Protein AF-A0A952Q3E5-F1 (afdb_monomer)

Nearest PDB structures (foldseek):
  1na3-assembly2_B  TM=8.759E-01  e=8.500E-04  unidentified
  1na3-assembly1_A  TM=8.694E-01  e=8.995E-04  unidentified
  4i2z-assembly1_A  TM=7.263E-01  e=5.276E-02  Caenorhabditis elegans
  1a17-assembly1_A  TM=7.195E-01  e=7.000E-02  Homo sapiens
  7wzb-assembly1_B  TM=8.281E-01  e=7.527E-01  Salmonella enterica subsp. enterica serovar Typhimurium str. LT2

Foldseek 3Di:
DDDDDLDPCLPPNLVVLLVVLVVCVVVVNLVVSLVSLVVNCVSPVLPLSSLCVQLVSDPDLVSVLVSLVSSCVSPVPPPPSVVVNVVSVVVVVVVVPPPPVVVVVVVVVVVVVVVVVVVVVVVVD

Radius of gyration: 27.08 Å; Cα contacts (8 Å, |Δi|>4): 82; chains: 1; bounding box: 50×29×99 Å

Mean predicted aligned error: 12.58 Å

Structure (mmCIF, N/CA/C/O backbone):
data_AF-A0A952Q3E5-F1
#
_entry.id   AF-A0A952Q3E5-F1
#
loop_
_atom_site.group_PDB
_atom_site.id
_atom_site.type_symbol
_atom_site.label_atom_id
_atom_site.label_alt_id
_atom_site.label_comp_id
_atom_site.label_asym_id
_atom_site.label_entity_id
_atom_site.label_seq_id
_atom_site.pdbx_PDB_ins_code
_atom_site.Cartn_x
_atom_site.Cartn_y
_atom_site.Cartn_z
_atom_site.occupancy
_atom_site.B_iso_or_equiv
_atom_site.auth_seq_id
_atom_site.auth_comp_id
_atom_site.auth_asym_id
_atom_site.auth_atom_id
_atom_site.pdbx_PDB_model_num
ATOM 1 N N . MET A 1 1 ? -8.126 -6.480 38.948 1.00 47.22 1 MET A N 1
ATOM 2 C CA . MET A 1 1 ? -8.066 -7.489 37.868 1.00 47.22 1 MET A CA 1
ATOM 3 C C . MET A 1 1 ? -9.373 -7.417 37.099 1.00 47.22 1 MET A C 1
ATOM 5 O O . MET A 1 1 ? -10.364 -7.986 37.529 1.00 47.22 1 MET A O 1
ATOM 9 N N . THR A 1 2 ? -9.416 -6.593 36.054 1.00 45.97 2 THR A N 1
ATOM 10 C CA . THR A 1 2 ? -10.614 -6.380 35.233 1.00 45.97 2 THR A CA 1
ATOM 11 C C . THR A 1 2 ? -10.674 -7.417 34.120 1.00 45.97 2 THR A C 1
ATOM 13 O O . THR A 1 2 ? -9.680 -7.693 33.452 1.00 45.97 2 THR A O 1
ATOM 16 N N . LEU A 1 3 ? -11.857 -8.008 34.011 1.00 46.62 3 LEU A N 1
ATOM 17 C CA . LEU A 1 3 ? -12.225 -9.175 33.225 1.00 46.62 3 LEU A CA 1
ATOM 18 C C . LEU A 1 3 ? -12.084 -8.962 31.715 1.00 46.62 3 LEU A C 1
ATOM 20 O O . LEU A 1 3 ? -12.243 -7.854 31.203 1.00 46.62 3 LEU A O 1
ATOM 24 N N . GLY A 1 4 ? -11.799 -10.070 31.032 1.00 56.41 4 GLY A N 1
ATOM 25 C CA . GLY A 1 4 ? -11.642 -10.163 29.590 1.00 56.41 4 GLY A CA 1
ATOM 26 C C . GLY A 1 4 ? -12.886 -9.744 28.815 1.00 56.41 4 GLY A C 1
ATOM 27 O O . GLY A 1 4 ? -14.006 -10.161 29.104 1.00 56.41 4 GLY A O 1
ATOM 28 N N . ARG A 1 5 ? -12.655 -8.913 27.801 1.00 55.78 5 ARG A N 1
ATOM 29 C CA . ARG A 1 5 ? -13.629 -8.570 26.770 1.00 55.78 5 ARG A CA 1
ATOM 30 C C . ARG A 1 5 ? -12.857 -8.218 25.493 1.00 55.78 5 ARG A C 1
ATOM 32 O O . ARG A 1 5 ? -12.623 -7.042 25.251 1.00 55.78 5 ARG A O 1
ATOM 39 N N . ARG A 1 6 ? -12.370 -9.205 24.726 1.00 54.56 6 ARG A N 1
ATOM 40 C CA . ARG A 1 6 ? -11.765 -8.974 23.390 1.00 54.56 6 ARG A CA 1
ATOM 41 C C . ARG A 1 6 ? -12.061 -10.081 22.369 1.00 54.56 6 ARG A C 1
ATOM 43 O O . ARG A 1 6 ? -11.360 -10.218 21.374 1.00 54.56 6 ARG A O 1
ATOM 50 N N . ASP A 1 7 ? -13.121 -10.845 22.592 1.00 54.03 7 ASP A N 1
ATOM 51 C CA . ASP A 1 7 ? -13.299 -12.124 21.904 1.00 54.03 7 ASP A CA 1
ATOM 52 C C . ASP A 1 7 ? -14.430 -12.044 20.860 1.00 54.03 7 ASP A C 1
ATOM 54 O O . ASP A 1 7 ? -14.522 -12.889 19.975 1.00 54.03 7 ASP A O 1
ATOM 58 N N . THR A 1 8 ? -15.296 -11.021 20.934 1.00 52.38 8 THR A N 1
ATOM 59 C CA . THR A 1 8 ? -16.569 -10.994 20.187 1.00 52.38 8 THR A CA 1
ATOM 60 C C . THR A 1 8 ? -16.856 -9.718 19.390 1.00 52.38 8 THR A C 1
ATOM 62 O O . THR A 1 8 ? -17.833 -9.697 18.647 1.00 52.38 8 THR A O 1
ATOM 65 N N . GLU A 1 9 ? -16.043 -8.659 19.480 1.00 52.97 9 GLU A N 1
ATOM 66 C CA . GLU A 1 9 ? -16.285 -7.418 18.708 1.00 52.97 9 GLU A CA 1
ATOM 67 C C . GLU A 1 9 ? -15.630 -7.422 17.314 1.00 52.97 9 GLU A C 1
ATOM 69 O O . GLU A 1 9 ? -15.993 -6.621 16.453 1.00 52.97 9 GLU A O 1
ATOM 74 N N . SER A 1 10 ? -14.710 -8.355 17.050 1.00 58.91 10 SER A N 1
ATOM 75 C CA . SER A 1 10 ? -13.818 -8.309 15.883 1.00 58.91 10 SER A CA 1
ATOM 76 C C . SER A 1 10 ? -14.451 -8.711 14.543 1.00 58.91 10 SER A C 1
ATOM 78 O O . SER A 1 10 ? -13.857 -8.466 13.502 1.00 58.91 10 SER A O 1
ATOM 80 N N . GLY A 1 11 ? -15.632 -9.336 14.526 1.00 62.22 11 GLY A N 1
ATOM 81 C CA . GLY A 1 11 ? -16.225 -9.866 13.288 1.00 62.22 11 GLY A CA 1
ATOM 82 C C . GLY A 1 11 ? -16.953 -8.800 12.447 1.00 62.22 11 GLY A C 1
ATOM 83 O O . GLY A 1 11 ? -16.360 -8.212 11.545 1.00 62.22 11 GLY A O 1
ATOM 84 N N . PRO A 1 12 ? -18.241 -8.512 12.702 1.00 62.59 12 PRO A N 1
ATOM 85 C CA . PRO A 1 12 ? -19.018 -7.592 11.864 1.00 62.59 12 PRO A CA 1
ATOM 86 C C . PRO A 1 12 ? -18.552 -6.130 11.952 1.00 62.59 12 PRO A C 1
ATOM 88 O O . PRO A 1 12 ? -18.601 -5.406 10.960 1.00 62.59 12 PRO A O 1
ATOM 91 N N . ASN A 1 13 ? -18.086 -5.683 13.124 1.00 84.12 13 ASN A N 1
ATOM 92 C CA . ASN A 1 13 ? -17.732 -4.279 13.353 1.00 84.12 13 ASN A CA 1
ATOM 93 C C . ASN A 1 13 ? -16.479 -3.865 12.559 1.00 84.12 13 ASN A C 1
ATOM 95 O O . ASN A 1 13 ? -16.471 -2.815 11.918 1.00 84.12 13 ASN A O 1
ATOM 99 N N . LEU A 1 14 ? -15.451 -4.722 12.515 1.00 87.88 14 LEU A N 1
ATOM 100 C CA . LEU A 1 14 ? -14.226 -4.432 11.761 1.00 87.88 14 LEU A CA 1
ATOM 101 C C . LEU A 1 14 ? -14.461 -4.428 10.249 1.00 87.88 14 LEU A C 1
ATOM 103 O O . LEU A 1 14 ? -13.919 -3.568 9.561 1.00 87.88 14 LEU A O 1
ATOM 107 N N . GLU A 1 15 ? -15.298 -5.327 9.725 1.00 89.25 15 GLU A N 1
ATOM 108 C CA . GLU A 1 15 ? -15.642 -5.313 8.297 1.00 89.25 15 GLU A CA 1
ATOM 109 C C . GLU A 1 15 ? -16.445 -4.054 7.929 1.00 89.25 15 GLU A C 1
ATOM 111 O O . GLU A 1 15 ? -16.171 -3.424 6.906 1.00 89.25 15 GLU A O 1
ATOM 116 N N . HIS A 1 16 ? -17.379 -3.622 8.785 1.00 91.75 16 HIS A N 1
ATOM 117 C CA . HIS A 1 16 ? -18.083 -2.348 8.608 1.00 91.75 16 HIS A CA 1
ATOM 118 C C . HIS A 1 16 ? -17.127 -1.149 8.643 1.00 91.75 16 HIS A C 1
ATOM 120 O O . HIS A 1 16 ? -17.234 -0.249 7.805 1.00 91.75 16 HIS A O 1
ATOM 126 N N . LEU A 1 17 ? -16.168 -1.138 9.573 1.00 93.00 17 LEU A N 1
ATOM 127 C CA . LEU A 1 17 ? -15.148 -0.096 9.661 1.00 93.00 17 LEU A CA 1
ATOM 128 C C . LEU A 1 17 ? -14.259 -0.073 8.411 1.00 93.00 17 LEU A C 1
ATOM 130 O O . LEU A 1 17 ? -14.011 0.996 7.856 1.00 93.00 17 LEU A O 1
ATOM 134 N N . LEU A 1 18 ? -13.853 -1.242 7.913 1.00 93.88 18 LEU A N 1
ATOM 135 C CA . LEU A 1 18 ? -13.079 -1.369 6.682 1.00 93.88 18 LEU A CA 1
ATOM 136 C C . LEU A 1 18 ? -13.876 -0.882 5.462 1.00 93.88 18 LEU A C 1
ATOM 138 O O . LEU A 1 18 ? -13.347 -0.161 4.617 1.00 93.88 18 LEU A O 1
ATOM 142 N N . GLN A 1 19 ? -15.166 -1.212 5.378 1.00 95.00 19 GLN A N 1
ATOM 143 C CA . GLN A 1 19 ? -16.035 -0.734 4.304 1.00 95.00 19 GLN A CA 1
ATOM 144 C C . GLN A 1 19 ? -16.203 0.793 4.347 1.00 95.00 19 GLN A C 1
ATOM 146 O O . GLN A 1 19 ? -16.166 1.454 3.305 1.00 95.00 19 GLN A O 1
ATOM 151 N N . ASN A 1 20 ? -16.333 1.370 5.542 1.00 95.31 20 ASN A N 1
ATOM 152 C CA . ASN A 1 20 ? -16.366 2.818 5.728 1.00 95.31 20 ASN A CA 1
ATOM 153 C C . ASN A 1 20 ? -15.030 3.469 5.355 1.00 95.31 20 ASN A C 1
ATOM 155 O O . ASN A 1 20 ? -15.036 4.525 4.720 1.00 95.31 20 ASN A O 1
ATOM 159 N N . ALA A 1 21 ? -13.901 2.823 5.656 1.00 96.06 21 ALA A N 1
ATOM 160 C CA . ALA A 1 21 ? -12.587 3.289 5.232 1.00 96.06 21 ALA A CA 1
ATOM 161 C C . ALA A 1 21 ? -12.487 3.356 3.703 1.00 96.06 21 ALA A C 1
ATOM 163 O O . ALA A 1 21 ? -12.042 4.365 3.162 1.00 96.06 21 ALA A O 1
ATOM 164 N N . VAL A 1 22 ? -12.984 2.339 2.988 1.00 96.12 22 VAL A N 1
ATOM 165 C CA . VAL A 1 22 ? -13.022 2.340 1.515 1.00 96.12 22 VAL A CA 1
ATOM 166 C C . VAL A 1 22 ? -13.847 3.509 0.977 1.00 96.12 22 VAL A C 1
ATOM 168 O O . VAL A 1 22 ? -13.381 4.213 0.085 1.00 96.12 22 VAL A O 1
ATOM 171 N N . ARG A 1 23 ? -15.043 3.757 1.527 1.00 97.00 23 ARG A N 1
ATOM 172 C CA . ARG A 1 23 ? -15.888 4.894 1.112 1.00 97.00 23 ARG A CA 1
ATOM 173 C C . ARG A 1 23 ? -15.215 6.239 1.390 1.00 97.00 23 ARG A C 1
ATOM 175 O O . ARG A 1 23 ? -15.265 7.134 0.556 1.00 97.00 23 ARG A O 1
ATOM 182 N N . THR A 1 24 ? -14.566 6.359 2.545 1.00 95.94 24 THR A N 1
ATOM 183 C CA . THR A 1 24 ? -13.838 7.567 2.964 1.00 95.94 24 THR A CA 1
ATOM 184 C C . THR A 1 24 ? -12.631 7.829 2.063 1.00 95.94 24 THR A C 1
ATOM 186 O O . THR A 1 24 ? -12.360 8.964 1.686 1.00 95.94 24 THR A O 1
ATOM 189 N N . TRP A 1 25 ? -11.936 6.772 1.645 1.00 95.94 25 TRP A N 1
ATOM 190 C CA . TRP A 1 25 ? -10.859 6.873 0.667 1.00 95.94 25 TRP A CA 1
ATOM 191 C C . TRP A 1 25 ? -11.392 7.299 -0.707 1.00 95.94 25 TRP A C 1
ATOM 193 O O . TRP A 1 25 ? -10.838 8.203 -1.329 1.00 95.94 25 TRP A O 1
ATOM 203 N N . GLN A 1 26 ? -12.503 6.705 -1.153 1.00 93.75 26 GLN A N 1
ATOM 204 C CA . GLN A 1 26 ? -13.151 7.029 -2.429 1.00 93.75 26 GLN A CA 1
ATOM 205 C C . GLN A 1 26 ? -13.690 8.462 -2.493 1.00 93.75 26 GLN A C 1
ATOM 207 O O . GLN A 1 26 ? -13.725 9.039 -3.576 1.00 93.75 26 GLN A O 1
ATOM 212 N N . SER A 1 27 ? -14.074 9.059 -1.361 1.00 96.06 27 SER A N 1
ATOM 213 C CA . SER A 1 27 ? -14.467 10.472 -1.294 1.00 96.06 27 SER A CA 1
ATOM 214 C C . SER A 1 27 ? -13.279 11.446 -1.290 1.00 96.06 27 SER A C 1
ATOM 216 O O . SER A 1 27 ? -13.479 12.654 -1.191 1.00 96.06 27 SER A O 1
ATOM 218 N N . GLY A 1 28 ? -12.044 10.942 -1.403 1.00 94.62 28 GLY A N 1
ATOM 219 C CA . GLY A 1 28 ? -10.811 11.733 -1.426 1.00 94.62 28 GLY A CA 1
ATOM 220 C C . GLY A 1 28 ? -10.184 11.961 -0.049 1.00 94.62 28 GLY A C 1
ATOM 221 O O . GLY A 1 28 ? -9.086 12.510 0.040 1.00 94.62 28 GLY A O 1
ATOM 222 N N . ASN A 1 29 ? -10.819 11.506 1.036 1.00 95.88 29 ASN A N 1
ATOM 223 C CA . ASN A 1 29 ? -10.279 11.649 2.385 1.00 95.88 29 ASN A CA 1
ATOM 224 C C . ASN A 1 29 ? -9.341 10.481 2.743 1.00 95.88 29 ASN A C 1
ATOM 226 O O . ASN A 1 29 ? -9.674 9.580 3.514 1.00 95.88 29 ASN A O 1
ATOM 230 N N . ILE A 1 30 ? -8.128 10.510 2.186 1.00 94.50 30 ILE A N 1
ATOM 231 C CA . ILE A 1 30 ? -7.114 9.465 2.408 1.00 94.50 30 ILE A CA 1
ATOM 232 C C . ILE A 1 30 ? -6.681 9.406 3.882 1.00 94.50 30 ILE A C 1
ATOM 234 O O . ILE A 1 30 ? -6.489 8.319 4.422 1.00 94.50 30 ILE A O 1
ATOM 238 N N . ALA A 1 31 ? -6.553 10.557 4.550 1.00 95.00 31 ALA A N 1
ATOM 239 C CA . ALA A 1 31 ? -6.136 10.621 5.952 1.00 95.00 31 ALA A CA 1
ATOM 240 C C . ALA A 1 31 ? -7.167 9.968 6.887 1.00 95.00 31 ALA A C 1
ATOM 242 O O . ALA A 1 31 ? -6.809 9.147 7.728 1.00 95.00 31 ALA A O 1
ATOM 243 N N . GLY A 1 32 ? -8.454 10.275 6.698 1.00 95.94 32 GLY A N 1
ATOM 244 C CA . GLY A 1 32 ? -9.536 9.660 7.465 1.00 95.94 32 GLY A CA 1
ATOM 245 C C . GLY A 1 32 ? -9.638 8.157 7.217 1.00 95.94 32 GLY A C 1
ATOM 246 O O . GLY A 1 32 ? -9.780 7.383 8.161 1.00 95.94 32 GLY A O 1
ATOM 247 N N . ALA A 1 33 ? -9.492 7.729 5.961 1.00 96.81 33 ALA A N 1
ATOM 248 C CA . ALA A 1 33 ? -9.477 6.310 5.628 1.00 96.81 33 ALA A CA 1
ATOM 249 C C . ALA A 1 33 ? -8.302 5.579 6.289 1.00 96.81 33 ALA A C 1
ATOM 251 O O . ALA A 1 33 ? -8.491 4.499 6.841 1.00 96.81 33 ALA A O 1
ATOM 252 N N . ARG A 1 34 ? -7.108 6.183 6.296 1.00 96.00 34 ARG A N 1
ATOM 253 C CA . ARG A 1 34 ? -5.918 5.629 6.952 1.00 96.00 34 ARG A CA 1
ATOM 254 C C . ARG A 1 34 ? -6.152 5.377 8.439 1.00 96.00 34 ARG A C 1
ATOM 256 O O . ARG A 1 34 ? -5.932 4.255 8.876 1.00 96.00 34 ARG A O 1
ATOM 263 N N . ILE A 1 35 ? -6.683 6.358 9.170 1.00 96.12 35 ILE A N 1
ATOM 264 C CA . ILE A 1 35 ? -7.002 6.213 10.603 1.00 96.12 35 ILE A CA 1
ATOM 265 C C . ILE A 1 35 ? -7.981 5.051 10.831 1.00 96.12 35 ILE A C 1
ATOM 267 O O . ILE A 1 35 ? -7.805 4.242 11.738 1.00 96.12 35 ILE A O 1
ATOM 271 N N . MET A 1 36 ? -9.011 4.923 9.987 1.00 95.44 36 MET A N 1
ATOM 272 C CA . MET A 1 36 ? -9.963 3.812 10.094 1.00 95.44 36 MET A CA 1
ATOM 273 C C . MET A 1 36 ? -9.298 2.451 9.867 1.00 95.44 36 MET A C 1
ATOM 275 O O . MET A 1 36 ? -9.606 1.498 10.578 1.00 95.44 36 MET A O 1
ATOM 279 N N . VAL A 1 37 ? -8.391 2.347 8.894 1.00 96.38 37 VAL A N 1
ATOM 280 C CA . VAL A 1 37 ? -7.659 1.103 8.619 1.00 96.38 37 VAL A CA 1
ATOM 281 C C . VAL A 1 37 ? -6.662 0.779 9.729 1.00 96.38 37 VAL A C 1
ATOM 283 O O . VAL A 1 37 ? -6.540 -0.384 10.104 1.00 96.38 37 VAL A O 1
ATOM 286 N N . GLU A 1 38 ? -5.996 1.780 10.300 1.00 95.56 38 GLU A N 1
ATOM 287 C CA . GLU A 1 38 ? -5.116 1.616 11.462 1.00 95.56 38 GLU A CA 1
ATOM 288 C C . GLU A 1 38 ? -5.887 1.050 12.659 1.00 95.56 38 GLU A C 1
ATOM 290 O O . GLU A 1 38 ? -5.461 0.048 13.226 1.00 95.56 38 GLU A O 1
ATOM 295 N N . ASN A 1 39 ? -7.087 1.564 12.948 1.00 94.44 39 ASN A N 1
ATOM 296 C CA . ASN A 1 39 ? -7.965 1.003 13.981 1.00 94.44 39 ASN A CA 1
ATOM 297 C C . ASN A 1 39 ? -8.331 -0.468 13.711 1.00 94.44 39 ASN A C 1
ATOM 299 O O . ASN A 1 39 ? -8.400 -1.275 14.641 1.00 94.44 39 ASN A O 1
ATOM 303 N N . VAL A 1 40 ? -8.558 -0.852 12.446 1.00 94.81 40 VAL A N 1
ATOM 304 C CA . VAL A 1 40 ? -8.771 -2.267 12.091 1.00 94.81 40 VAL A CA 1
ATOM 305 C C . VAL A 1 40 ? -7.522 -3.088 12.409 1.00 94.81 40 VAL A C 1
ATOM 307 O O . VAL A 1 40 ? -7.641 -4.145 13.022 1.00 94.81 40 VAL A O 1
ATOM 310 N N . LEU A 1 41 ? -6.335 -2.597 12.052 1.00 94.38 41 LEU A N 1
ATOM 311 C CA . LEU A 1 41 ? -5.061 -3.285 12.280 1.00 94.38 41 LEU A CA 1
ATOM 312 C C . LEU A 1 41 ? -4.659 -3.358 13.760 1.00 94.38 41 LEU A C 1
ATOM 314 O O . LEU A 1 41 ? -3.987 -4.305 14.163 1.00 94.38 41 LEU A O 1
ATOM 318 N N . GLU A 1 42 ? -5.077 -2.405 14.589 1.00 93.12 42 GLU A N 1
ATOM 319 C CA . GLU A 1 42 ? -4.882 -2.467 16.041 1.00 93.12 42 GLU A CA 1
ATOM 320 C C . GLU A 1 42 ? -5.666 -3.621 16.676 1.00 93.12 42 GLU A C 1
ATOM 322 O O . GLU A 1 42 ? -5.167 -4.284 17.590 1.00 93.12 42 GLU A O 1
ATOM 327 N N . ASN A 1 43 ? -6.869 -3.885 16.159 1.00 90.62 43 ASN A N 1
ATOM 328 C CA . ASN A 1 43 ? -7.741 -4.960 16.628 1.00 90.62 43 ASN A CA 1
ATOM 329 C C . ASN A 1 43 ? -7.404 -6.312 15.983 1.00 90.62 43 ASN A C 1
ATOM 331 O O . ASN A 1 43 ? -7.422 -7.339 16.662 1.00 90.62 43 ASN A O 1
ATOM 335 N N . ASP A 1 44 ? -7.058 -6.315 14.696 1.00 91.88 44 ASP A N 1
ATOM 336 C CA . ASP A 1 44 ? -6.615 -7.483 13.941 1.00 91.88 44 ASP A CA 1
ATOM 337 C C . ASP A 1 44 ? -5.380 -7.149 13.091 1.00 91.88 44 ASP A C 1
ATOM 339 O O . ASP A 1 44 ? -5.452 -6.766 11.920 1.00 91.88 44 ASP A O 1
ATOM 343 N N . LYS A 1 45 ? -4.206 -7.382 13.684 1.00 92.62 45 LYS A N 1
ATOM 344 C CA . LYS A 1 45 ? -2.901 -7.164 13.041 1.00 92.62 45 LYS A CA 1
ATOM 345 C C . LYS A 1 45 ? -2.669 -8.054 11.823 1.00 92.62 45 LYS A C 1
ATOM 347 O O . LYS A 1 45 ? -1.763 -7.778 11.039 1.00 92.62 45 LYS A O 1
ATOM 352 N N . ARG A 1 46 ? -3.433 -9.141 11.672 1.00 94.44 46 ARG A N 1
ATOM 353 C CA . ARG A 1 46 ? -3.323 -10.084 10.553 1.00 94.44 46 ARG A CA 1
ATOM 354 C C . ARG A 1 46 ? -4.421 -9.863 9.514 1.00 94.44 46 ARG A C 1
ATOM 356 O O . ARG A 1 46 ? -4.573 -10.696 8.622 1.00 94.44 46 ARG A O 1
ATOM 363 N N . ASN A 1 47 ? -5.147 -8.746 9.578 1.00 94.12 47 ASN A N 1
ATOM 364 C CA . ASN A 1 47 ? -6.184 -8.442 8.608 1.00 94.12 47 ASN A CA 1
ATOM 365 C C . ASN A 1 47 ? -5.576 -8.117 7.235 1.00 94.12 47 ASN A C 1
ATOM 367 O O . ASN A 1 47 ? -5.152 -6.998 6.942 1.00 94.12 47 ASN A O 1
ATOM 371 N N . GLU A 1 48 ? -5.554 -9.126 6.372 1.00 94.94 48 GLU A N 1
ATOM 372 C CA . GLU A 1 48 ? -5.016 -9.062 5.015 1.00 94.94 48 GLU A CA 1
ATOM 373 C C . GLU A 1 48 ? -5.622 -7.915 4.188 1.00 94.94 48 GLU A C 1
ATOM 375 O O . GLU A 1 48 ? -4.917 -7.199 3.473 1.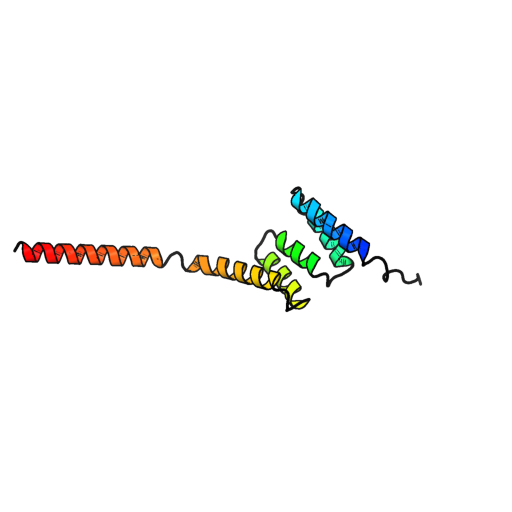00 94.94 48 GLU A O 1
ATOM 380 N N . ARG A 1 49 ? -6.938 -7.708 4.306 1.00 94.19 49 ARG A N 1
ATOM 381 C CA . ARG A 1 49 ? -7.670 -6.695 3.535 1.00 94.19 49 ARG A CA 1
ATOM 382 C C . ARG A 1 49 ? -7.306 -5.282 3.986 1.00 94.19 49 ARG A C 1
ATOM 384 O O . ARG A 1 49 ? -7.181 -4.395 3.142 1.00 94.19 49 ARG A O 1
ATOM 391 N N . ALA A 1 50 ? -7.100 -5.079 5.286 1.00 96.31 50 ALA A N 1
ATOM 392 C CA . ALA A 1 50 ? -6.636 -3.814 5.844 1.00 96.31 50 ALA A CA 1
ATOM 393 C C . ALA A 1 50 ? -5.219 -3.470 5.353 1.00 96.31 50 ALA A C 1
ATOM 395 O O . ALA A 1 50 ? -4.997 -2.368 4.850 1.00 96.31 50 ALA A O 1
ATOM 396 N N . TRP A 1 51 ? -4.288 -4.429 5.373 1.00 97.56 51 TRP A N 1
ATOM 397 C CA . TRP A 1 51 ? -2.944 -4.230 4.815 1.00 97.56 51 TRP A CA 1
ATOM 398 C C . TRP A 1 51 ? -2.958 -3.949 3.306 1.00 97.56 51 TRP A C 1
ATOM 400 O O . TRP A 1 51 ? -2.259 -3.049 2.836 1.00 97.56 51 TRP A O 1
ATOM 410 N N . LEU A 1 52 ? -3.810 -4.639 2.540 1.00 95.88 52 LEU A N 1
ATOM 411 C CA . LEU A 1 52 ? -4.020 -4.331 1.121 1.00 95.88 52 LEU A CA 1
ATOM 412 C C . LEU A 1 52 ? -4.549 -2.908 0.905 1.00 95.88 52 LEU A C 1
ATOM 414 O O . LEU A 1 52 ? -4.163 -2.249 -0.063 1.00 95.88 52 LEU A O 1
ATOM 418 N N . LEU A 1 53 ? -5.438 -2.424 1.773 1.00 95.62 53 LEU A N 1
ATOM 419 C CA . LEU A 1 53 ? -5.961 -1.065 1.681 1.00 95.62 53 LEU A CA 1
ATOM 420 C C . LEU A 1 53 ? -4.878 -0.029 2.023 1.00 95.62 53 LEU A C 1
ATOM 422 O O . LEU A 1 53 ? -4.756 0.959 1.300 1.00 95.62 53 LEU A O 1
ATOM 426 N N . MET A 1 54 ? -4.016 -0.290 3.014 1.00 97.19 54 MET A N 1
ATOM 427 C CA . MET A 1 54 ? -2.828 0.539 3.288 1.00 97.19 54 MET A CA 1
ATOM 428 C C . MET A 1 54 ? -1.899 0.625 2.075 1.00 97.19 54 MET A C 1
ATOM 430 O O . MET A 1 54 ? -1.468 1.718 1.711 1.00 97.19 54 MET A O 1
ATOM 434 N N . ALA A 1 55 ? -1.654 -0.500 1.393 1.00 95.94 55 ALA A N 1
ATOM 435 C CA . ALA A 1 55 ? -0.862 -0.529 0.164 1.00 95.94 55 ALA A CA 1
ATOM 436 C C . ALA A 1 55 ? -1.460 0.342 -0.952 1.00 95.94 55 ALA A C 1
ATOM 438 O O . ALA A 1 55 ? -0.728 1.018 -1.671 1.00 95.94 55 ALA A O 1
ATOM 439 N N . LYS A 1 56 ? -2.790 0.355 -1.100 1.00 93.19 56 LYS A N 1
ATOM 440 C CA . LYS A 1 56 ? -3.480 1.201 -2.090 1.00 93.19 56 LYS A CA 1
ATOM 441 C C . LYS A 1 56 ? -3.409 2.693 -1.757 1.00 93.19 56 LYS A C 1
ATOM 443 O O . LYS A 1 56 ? -3.419 3.507 -2.672 1.00 93.19 56 LYS A O 1
ATOM 448 N N . MET A 1 57 ? -3.345 3.037 -0.473 1.00 94.94 57 MET A N 1
ATOM 449 C CA . MET A 1 57 ? -3.272 4.416 0.026 1.00 94.94 57 MET A CA 1
ATOM 450 C C . MET A 1 57 ? -1.834 4.915 0.241 1.00 94.94 57 MET A C 1
ATOM 452 O O . MET A 1 57 ? -1.637 6.016 0.759 1.00 94.94 57 MET A O 1
ATOM 456 N N . ALA A 1 58 ? -0.822 4.103 -0.063 1.00 94.56 58 ALA A N 1
ATOM 457 C CA . ALA A 1 58 ? 0.573 4.457 0.155 1.00 94.56 58 ALA A CA 1
ATOM 458 C C . ALA A 1 58 ? 1.015 5.586 -0.790 1.00 94.56 58 ALA A C 1
ATOM 460 O O . ALA A 1 58 ? 0.791 5.524 -1.997 1.00 94.56 58 ALA A O 1
ATOM 461 N N . ASN A 1 59 ? 1.678 6.601 -0.229 1.00 90.00 59 ASN A N 1
ATOM 462 C CA . ASN A 1 59 ? 2.152 7.772 -0.978 1.00 90.00 59 ASN A CA 1
ATOM 463 C C . ASN A 1 59 ? 3.501 7.535 -1.669 1.00 90.00 59 ASN A C 1
ATOM 465 O O . ASN A 1 59 ? 3.895 8.311 -2.533 1.00 90.00 59 ASN A O 1
ATOM 469 N N . ASN A 1 60 ? 4.232 6.499 -1.258 1.00 92.44 60 ASN A N 1
ATOM 470 C CA . ASN A 1 60 ? 5.527 6.148 -1.818 1.00 92.44 60 ASN A CA 1
ATOM 471 C C . ASN A 1 60 ? 5.619 4.637 -2.060 1.00 92.44 60 ASN A C 1
ATOM 473 O O . ASN A 1 60 ? 4.900 3.829 -1.465 1.00 92.44 60 ASN A O 1
ATOM 477 N N . GLU A 1 61 ? 6.526 4.274 -2.957 1.00 91.88 61 GLU A N 1
ATOM 478 C CA . GLU A 1 61 ? 6.731 2.899 -3.401 1.00 91.88 61 GLU A CA 1
ATOM 479 C C . GLU A 1 61 ? 7.310 1.991 -2.310 1.00 91.88 61 GLU A C 1
ATOM 481 O O . GLU A 1 61 ? 6.991 0.804 -2.275 1.00 91.88 61 GLU A O 1
ATOM 486 N N . VAL A 1 62 ? 8.098 2.546 -1.385 1.00 94.00 62 VAL A N 1
ATOM 487 C CA . VAL A 1 62 ? 8.726 1.798 -0.284 1.00 94.00 62 VAL A CA 1
ATOM 488 C C . VAL A 1 62 ? 7.671 1.278 0.691 1.00 94.00 62 VAL A C 1
ATOM 490 O O . VAL A 1 62 ? 7.633 0.084 0.988 1.00 94.00 62 VAL A O 1
ATOM 493 N N . ASP A 1 63 ? 6.774 2.149 1.145 1.00 95.44 63 ASP A N 1
ATOM 494 C CA . ASP A 1 63 ? 5.672 1.788 2.034 1.00 95.44 63 ASP A CA 1
ATOM 495 C C . ASP A 1 63 ? 4.682 0.874 1.319 1.00 95.44 63 ASP A C 1
ATOM 497 O O . ASP A 1 63 ? 4.238 -0.126 1.883 1.00 95.44 63 ASP A O 1
ATOM 501 N N . ARG A 1 64 ? 4.383 1.164 0.044 1.00 96.19 64 ARG A N 1
ATOM 502 C CA . ARG A 1 64 ? 3.524 0.306 -0.776 1.00 96.19 64 ARG A CA 1
ATOM 503 C C . ARG A 1 64 ? 4.069 -1.117 -0.846 1.00 96.19 64 ARG A C 1
ATOM 505 O O . ARG A 1 64 ? 3.303 -2.053 -0.631 1.00 96.19 64 ARG A O 1
ATOM 512 N N . ARG A 1 65 ? 5.369 -1.280 -1.118 1.00 96.75 65 ARG A N 1
ATOM 513 C CA . ARG A 1 65 ? 6.036 -2.587 -1.128 1.00 96.75 65 ARG A CA 1
ATOM 514 C C . ARG A 1 65 ? 5.917 -3.265 0.230 1.00 96.75 65 ARG A C 1
ATOM 516 O O . ARG A 1 65 ? 5.412 -4.381 0.281 1.00 96.75 65 ARG A O 1
ATOM 523 N N . ARG A 1 66 ? 6.297 -2.571 1.308 1.00 97.50 66 ARG A N 1
ATOM 524 C CA . ARG A 1 66 ? 6.259 -3.115 2.672 1.00 97.50 66 ARG A CA 1
ATOM 525 C C . ARG A 1 66 ? 4.879 -3.668 3.021 1.00 97.50 66 ARG A C 1
ATOM 527 O O . ARG A 1 66 ? 4.770 -4.794 3.486 1.00 97.50 66 ARG A O 1
ATOM 534 N N . TYR A 1 67 ? 3.815 -2.909 2.759 1.00 97.75 67 TYR A N 1
ATOM 535 C CA . TYR A 1 67 ? 2.454 -3.364 3.046 1.00 97.75 67 TYR A CA 1
ATOM 536 C C . TYR A 1 67 ? 2.054 -4.590 2.214 1.00 97.75 67 TYR A C 1
ATOM 538 O O . TYR A 1 67 ? 1.409 -5.496 2.736 1.00 97.75 67 TYR A O 1
ATOM 546 N N . LEU A 1 68 ? 2.437 -4.651 0.935 1.00 97.56 68 LEU A N 1
ATOM 547 C CA . LEU A 1 68 ? 2.154 -5.812 0.083 1.00 97.56 68 LEU A CA 1
ATOM 548 C C . LEU A 1 68 ? 2.951 -7.054 0.504 1.00 97.56 68 LEU A C 1
ATOM 550 O O . LEU A 1 68 ? 2.423 -8.163 0.441 1.00 97.56 68 LEU A O 1
ATOM 554 N N . GLU A 1 69 ? 4.192 -6.880 0.952 1.00 97.44 69 GLU A N 1
ATOM 555 C CA . GLU A 1 69 ? 4.999 -7.953 1.537 1.00 97.44 69 GLU A CA 1
ATOM 556 C C . GLU A 1 69 ? 4.332 -8.492 2.805 1.00 97.44 69 GLU A C 1
ATOM 558 O O . GLU A 1 69 ? 4.125 -9.698 2.903 1.00 97.44 69 GLU A O 1
ATOM 563 N N . THR A 1 70 ? 3.858 -7.620 3.703 1.00 97.88 70 THR A N 1
ATOM 564 C CA .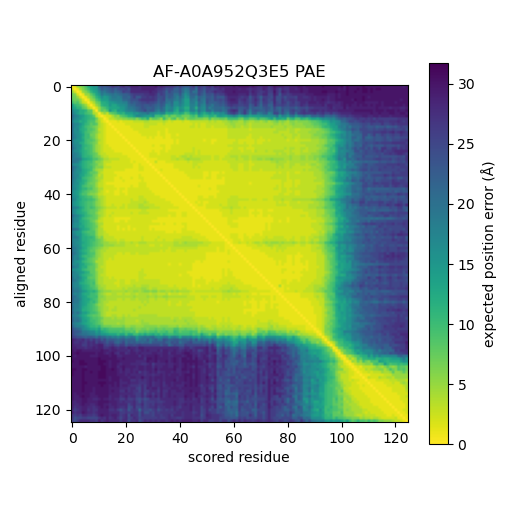 THR A 1 70 ? 3.092 -8.033 4.892 1.00 97.88 70 THR A CA 1
ATOM 565 C C . THR A 1 70 ? 1.827 -8.821 4.526 1.00 97.88 70 THR A C 1
ATOM 567 O O . THR A 1 70 ? 1.513 -9.826 5.162 1.00 97.88 70 THR A O 1
ATOM 570 N N . VAL A 1 71 ? 1.109 -8.430 3.465 1.00 97.75 71 VAL A N 1
ATOM 571 C CA . VAL A 1 71 ? -0.040 -9.206 2.958 1.00 97.75 71 VAL A CA 1
ATOM 572 C C . VAL A 1 71 ? 0.382 -10.618 2.553 1.00 97.75 71 VAL A C 1
ATOM 574 O O . VAL A 1 71 ? -0.317 -11.577 2.874 1.00 97.75 71 VAL A O 1
ATOM 577 N N . LEU A 1 72 ? 1.516 -10.763 1.866 1.00 97.06 72 LEU A N 1
ATOM 578 C CA . LEU A 1 72 ? 2.026 -12.065 1.436 1.00 97.06 72 LEU A CA 1
ATOM 579 C C . LEU A 1 72 ? 2.613 -12.895 2.582 1.00 97.06 72 LEU A C 1
ATOM 581 O O . LEU A 1 72 ? 2.553 -14.120 2.516 1.00 97.06 72 LEU A O 1
ATOM 585 N N . GLU A 1 73 ? 3.137 -12.267 3.632 1.00 97.44 73 GLU A N 1
ATOM 586 C CA . GLU A 1 73 ? 3.529 -12.955 4.868 1.00 97.44 73 GLU A CA 1
ATOM 587 C C . GLU A 1 73 ? 2.309 -13.547 5.586 1.00 97.44 73 GLU A C 1
ATOM 589 O O . GLU A 1 73 ? 2.360 -14.668 6.096 1.00 97.44 73 GLU A O 1
ATOM 594 N N . ILE A 1 74 ? 1.192 -12.813 5.604 1.00 96.38 74 ILE A N 1
ATOM 595 C CA . ILE A 1 74 ? -0.073 -13.268 6.195 1.00 96.38 74 ILE A CA 1
ATOM 596 C C . ILE A 1 74 ? -0.719 -14.354 5.329 1.00 96.38 74 ILE A C 1
ATOM 598 O O . ILE A 1 74 ? -1.111 -15.400 5.851 1.00 96.38 74 ILE A O 1
ATOM 602 N N . ASN A 1 75 ? -0.834 -14.105 4.023 1.00 96.31 75 ASN A N 1
ATOM 603 C CA . ASN A 1 75 ? -1.410 -15.014 3.041 1.00 96.31 75 ASN A CA 1
ATOM 604 C C . ASN A 1 75 ? -0.532 -15.085 1.777 1.00 96.31 75 ASN A C 1
ATOM 606 O O . ASN A 1 75 ? -0.729 -14.325 0.820 1.00 96.31 75 ASN A O 1
ATOM 610 N N . PRO A 1 76 ? 0.365 -16.083 1.695 1.00 96.19 76 PRO A N 1
ATOM 611 C CA . PRO A 1 76 ? 1.245 -16.263 0.540 1.00 96.19 76 PRO A CA 1
ATOM 612 C C . PRO A 1 76 ? 0.503 -16.523 -0.777 1.00 96.19 76 PRO A C 1
ATOM 614 O O . PRO A 1 76 ? 1.066 -16.341 -1.860 1.00 96.19 76 PRO A O 1
ATOM 617 N N . ARG A 1 77 ? -0.757 -16.968 -0.707 1.00 96.06 77 ARG A N 1
ATOM 618 C CA . ARG A 1 77 ? -1.599 -17.268 -1.871 1.00 96.06 77 ARG A CA 1
ATOM 619 C C . ARG A 1 77 ? -2.377 -16.053 -2.372 1.00 96.06 77 ARG A C 1
ATOM 621 O O . ARG A 1 77 ? -3.119 -16.191 -3.341 1.00 96.06 77 ARG A O 1
ATOM 628 N N . ASN A 1 78 ? -2.204 -14.876 -1.769 1.00 95.81 78 ASN A N 1
ATOM 629 C CA . ASN A 1 78 ? -2.845 -13.665 -2.255 1.00 95.81 78 ASN A CA 1
ATOM 630 C C . ASN A 1 78 ? -2.265 -13.263 -3.628 1.00 95.81 78 ASN A C 1
ATOM 632 O O . ASN A 1 78 ? -1.167 -12.714 -3.754 1.00 95.81 78 ASN A O 1
ATOM 636 N N . THR A 1 79 ? -3.023 -13.560 -4.682 1.00 95.00 79 THR A N 1
ATOM 637 C CA . THR A 1 79 ? -2.643 -13.279 -6.071 1.00 95.00 79 THR A CA 1
ATOM 638 C C . THR A 1 79 ? -2.611 -11.784 -6.363 1.00 95.00 79 THR A C 1
ATOM 640 O O . THR A 1 79 ? -1.733 -11.331 -7.094 1.00 95.00 79 THR A O 1
ATOM 643 N N . GLN A 1 80 ? -3.506 -11.008 -5.751 1.00 94.31 80 GLN A N 1
ATOM 644 C CA . GLN A 1 80 ? -3.593 -9.563 -5.935 1.00 94.31 80 GLN A CA 1
ATOM 645 C C . GLN A 1 80 ? -2.337 -8.848 -5.419 1.00 94.31 80 GLN A C 1
ATOM 647 O O . GLN A 1 80 ? -1.772 -8.015 -6.124 1.00 94.31 80 GLN A O 1
ATOM 652 N N . ALA A 1 81 ? -1.860 -9.185 -4.221 1.00 95.25 81 ALA A N 1
ATOM 653 C CA . ALA A 1 81 ? -0.652 -8.604 -3.646 1.00 95.25 81 ALA A CA 1
ATOM 654 C C . ALA A 1 81 ? 0.581 -8.930 -4.493 1.00 95.25 81 ALA A C 1
ATOM 656 O O . ALA A 1 81 ? 1.387 -8.049 -4.789 1.00 95.25 81 ALA A O 1
ATOM 657 N N . ARG A 1 82 ? 0.675 -10.178 -4.970 1.00 95.88 82 ARG A N 1
ATOM 658 C CA . ARG A 1 82 ? 1.752 -10.628 -5.858 1.00 95.88 82 ARG A CA 1
ATOM 659 C C . ARG A 1 82 ? 1.748 -9.887 -7.194 1.00 95.88 82 ARG A C 1
ATOM 661 O O . ARG A 1 82 ? 2.798 -9.469 -7.667 1.00 95.88 82 ARG A O 1
ATOM 668 N N . GLN A 1 83 ? 0.573 -9.684 -7.787 1.00 95.12 83 GLN A N 1
ATOM 669 C CA . GLN A 1 83 ? 0.429 -8.900 -9.015 1.00 95.12 83 GLN A CA 1
ATOM 670 C C . GLN A 1 83 ? 0.851 -7.441 -8.810 1.00 95.12 83 GLN A C 1
ATOM 672 O O . GLN A 1 83 ? 1.585 -6.903 -9.636 1.00 95.12 83 GLN A O 1
ATOM 677 N N . LEU A 1 84 ? 0.434 -6.816 -7.706 1.00 93.75 84 LEU A N 1
ATOM 678 C CA . LEU A 1 84 ? 0.789 -5.431 -7.389 1.00 93.75 84 LEU A CA 1
ATOM 679 C C . LEU A 1 84 ? 2.295 -5.256 -7.135 1.00 93.75 84 LEU A C 1
ATOM 681 O O . LEU A 1 84 ? 2.863 -4.264 -7.585 1.00 93.75 84 LEU A O 1
ATOM 685 N N . LEU A 1 85 ? 2.955 -6.215 -6.475 1.00 94.69 85 LEU A N 1
ATOM 686 C CA . LEU A 1 85 ? 4.414 -6.203 -6.311 1.00 94.69 85 LEU A CA 1
ATOM 687 C C . LEU A 1 85 ? 5.142 -6.361 -7.645 1.00 94.69 85 LEU A C 1
ATOM 689 O O . LEU A 1 85 ? 6.039 -5.582 -7.944 1.00 94.69 85 LEU A O 1
ATOM 693 N N . ASN A 1 86 ? 4.707 -7.296 -8.492 1.00 93.69 86 ASN A N 1
ATOM 694 C CA . ASN A 1 86 ? 5.311 -7.482 -9.812 1.00 93.69 86 ASN A CA 1
ATOM 695 C C . ASN A 1 86 ? 5.201 -6.214 -10.681 1.00 93.69 86 ASN A C 1
ATOM 697 O O . ASN A 1 86 ? 6.123 -5.887 -11.432 1.00 93.69 86 ASN A O 1
ATOM 701 N N . GLN A 1 87 ? 4.078 -5.493 -10.587 1.00 91.56 87 GLN A N 1
ATOM 702 C CA . GLN A 1 87 ? 3.894 -4.207 -11.266 1.00 91.56 87 GLN A CA 1
ATOM 703 C C . GLN A 1 87 ? 4.868 -3.150 -10.740 1.00 91.56 87 GLN A C 1
ATOM 705 O O . GLN A 1 87 ? 5.488 -2.451 -11.540 1.00 91.56 87 GLN A O 1
ATOM 710 N N . LEU A 1 88 ? 5.034 -3.071 -9.418 1.00 91.00 88 LEU A N 1
ATOM 711 C CA . LEU A 1 88 ? 5.978 -2.158 -8.780 1.00 91.00 88 LEU A CA 1
ATOM 712 C C . LEU A 1 88 ? 7.423 -2.437 -9.225 1.00 91.00 88 LEU A C 1
ATOM 714 O O . LEU A 1 88 ? 8.143 -1.528 -9.625 1.00 91.00 88 LEU A O 1
ATOM 718 N N . ASP A 1 89 ? 7.822 -3.708 -9.256 1.00 90.06 89 ASP A N 1
ATOM 719 C CA . ASP A 1 89 ? 9.156 -4.122 -9.699 1.00 90.06 89 ASP A CA 1
ATOM 720 C C . ASP A 1 89 ? 9.410 -3.811 -11.178 1.00 90.06 89 ASP A C 1
ATOM 722 O O . ASP A 1 89 ? 10.523 -3.458 -11.571 1.00 90.06 89 ASP A O 1
ATOM 726 N N . SER A 1 90 ? 8.378 -3.940 -12.013 1.00 88.06 90 SER A N 1
ATOM 727 C CA . SER A 1 90 ? 8.470 -3.641 -13.444 1.00 88.06 90 SER A CA 1
ATOM 728 C C . SER A 1 90 ? 8.579 -2.138 -13.706 1.00 88.06 90 SER A C 1
ATOM 730 O O . SER A 1 90 ? 9.333 -1.735 -14.591 1.00 88.06 90 SER A O 1
ATOM 732 N N . ALA A 1 91 ? 7.879 -1.308 -12.924 1.00 83.00 91 ALA A N 1
ATOM 733 C CA . ALA A 1 91 ? 7.980 0.149 -13.002 1.00 83.00 91 ALA A CA 1
ATOM 734 C C . ALA A 1 91 ? 9.398 0.637 -12.659 1.00 83.00 91 ALA A C 1
ATOM 736 O O . ALA A 1 91 ? 9.959 1.467 -13.375 1.00 83.00 91 ALA A O 1
AT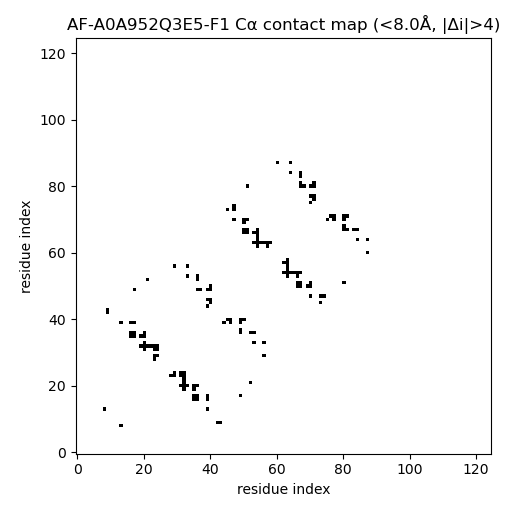OM 737 N N . LEU A 1 92 ? 10.022 0.042 -11.638 1.00 75.56 92 LEU A N 1
ATOM 738 C CA . LEU A 1 92 ? 11.406 0.341 -11.262 1.00 75.56 92 LEU A CA 1
ATOM 739 C C . LEU A 1 92 ? 12.406 -0.060 -12.361 1.00 75.56 92 LEU A C 1
ATOM 741 O O . LEU A 1 92 ? 13.273 0.732 -12.724 1.00 75.56 92 LEU A O 1
ATOM 745 N N . LYS A 1 93 ? 12.252 -1.253 -12.954 1.00 75.50 93 LYS A N 1
ATOM 746 C CA . LYS A 1 93 ? 13.134 -1.756 -14.029 1.00 75.50 93 LYS A CA 1
ATOM 747 C C . LYS A 1 93 ? 12.971 -1.014 -15.363 1.00 75.50 93 LYS A C 1
ATOM 749 O O . LYS A 1 93 ? 13.924 -0.903 -16.130 1.00 75.50 93 LYS A O 1
ATOM 754 N N . GLY A 1 94 ? 11.773 -0.511 -15.668 1.00 62.09 94 GLY A N 1
ATOM 755 C CA . GLY A 1 94 ? 11.478 0.214 -16.913 1.00 62.09 94 GLY A CA 1
ATOM 756 C C . GLY A 1 94 ? 12.230 1.543 -17.060 1.00 62.09 94 GLY A C 1
ATOM 757 O O . GLY A 1 94 ? 12.452 2.006 -18.182 1.00 62.09 94 GLY A O 1
ATOM 758 N N . THR A 1 95 ? 12.682 2.113 -15.943 1.00 56.31 95 THR A N 1
ATOM 759 C CA . THR A 1 95 ? 13.474 3.349 -15.916 1.00 56.31 95 THR A CA 1
ATOM 760 C C . THR A 1 95 ? 14.902 3.141 -16.448 1.00 56.31 95 THR A C 1
ATOM 762 O O . THR A 1 95 ? 15.473 4.066 -17.016 1.00 56.31 95 THR A O 1
ATOM 765 N N . GLU A 1 96 ? 15.457 1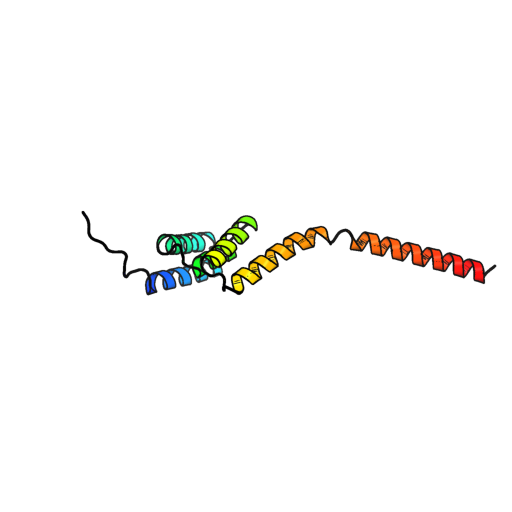.923 -16.391 1.00 55.88 96 GLU A N 1
ATOM 766 C CA . GLU A 1 96 ? 16.809 1.635 -16.909 1.00 55.88 96 GLU A CA 1
ATOM 767 C C . GLU A 1 96 ? 16.858 1.345 -18.423 1.00 55.88 96 GLU A C 1
ATOM 769 O O . GLU A 1 96 ? 17.866 1.603 -19.075 1.00 55.88 96 GLU A O 1
ATOM 774 N N . ASN A 1 97 ? 15.771 0.854 -19.030 1.00 53.41 97 ASN A N 1
ATOM 775 C CA . ASN A 1 97 ? 15.777 0.383 -20.428 1.00 53.41 97 ASN A CA 1
ATOM 776 C C . ASN A 1 97 ? 15.400 1.441 -21.486 1.00 53.41 97 ASN A C 1
ATOM 778 O O . ASN A 1 97 ? 15.430 1.152 -22.687 1.00 53.41 97 ASN A O 1
ATOM 782 N N . SER A 1 98 ? 15.045 2.662 -21.079 1.00 54.09 98 SER A N 1
ATOM 783 C CA . SER A 1 98 ? 14.549 3.700 -22.002 1.00 54.09 98 SER A CA 1
ATOM 784 C C . SER A 1 98 ? 15.649 4.550 -22.658 1.00 54.09 98 SER A C 1
ATOM 786 O O . SER A 1 98 ? 15.371 5.291 -23.598 1.00 54.09 98 SER A O 1
ATOM 788 N N . SER A 1 99 ? 16.910 4.406 -22.246 1.00 51.38 99 SER A N 1
ATOM 789 C CA . SER A 1 99 ? 18.055 5.142 -22.811 1.00 51.38 99 SER A CA 1
ATOM 790 C C . SER A 1 99 ? 18.845 4.355 -23.869 1.00 51.38 99 SER A C 1
ATOM 792 O O . SER A 1 99 ? 19.505 4.961 -24.711 1.00 51.38 99 SER A O 1
ATOM 794 N N . MET A 1 100 ? 18.736 3.021 -23.915 1.00 52.53 100 MET A N 1
ATOM 795 C CA . MET A 1 100 ? 19.494 2.199 -24.875 1.00 52.53 100 MET A CA 1
ATOM 796 C C . MET A 1 100 ? 18.875 2.190 -26.287 1.00 52.53 100 MET A C 1
ATOM 798 O O . MET A 1 100 ? 19.587 2.130 -27.288 1.00 52.53 100 MET A O 1
ATOM 802 N N . ARG A 1 101 ? 17.541 2.276 -26.406 1.00 56.41 101 ARG A N 1
ATOM 803 C CA . ARG A 1 101 ? 16.853 2.148 -27.707 1.00 56.41 101 ARG A CA 1
ATOM 804 C C . ARG A 1 101 ? 17.048 3.355 -28.626 1.00 56.41 101 ARG A C 1
ATOM 806 O O . ARG A 1 101 ? 17.195 3.167 -29.829 1.00 56.41 101 ARG A O 1
ATOM 813 N N . ILE A 1 102 ? 17.095 4.572 -28.083 1.00 60.34 102 ILE A N 1
ATOM 814 C CA . ILE A 1 102 ? 17.270 5.790 -28.893 1.00 60.34 102 ILE A CA 1
ATOM 815 C C . ILE A 1 102 ? 18.678 5.828 -29.508 1.00 60.34 102 ILE A C 1
ATOM 817 O O . ILE A 1 102 ? 18.820 6.107 -30.698 1.00 60.34 102 ILE A O 1
ATOM 821 N N . GLY A 1 103 ? 19.707 5.464 -28.734 1.00 60.94 103 GLY A N 1
ATOM 822 C CA . GLY A 1 103 ? 21.086 5.409 -29.226 1.00 60.94 103 GLY A CA 1
ATOM 823 C C . GLY A 1 103 ? 21.285 4.378 -30.343 1.00 60.94 103 GLY A C 1
ATOM 824 O O . GLY A 1 103 ? 21.909 4.680 -31.357 1.00 60.94 103 GLY A O 1
ATOM 825 N N . ILE A 1 104 ? 20.696 3.185 -30.205 1.00 68.50 104 ILE A N 1
ATOM 826 C CA . ILE A 1 104 ? 20.808 2.120 -31.215 1.00 68.50 104 ILE A CA 1
ATOM 827 C C . ILE A 1 104 ? 20.068 2.492 -32.511 1.00 68.50 104 ILE A C 1
ATOM 829 O O . ILE A 1 104 ? 20.603 2.277 -33.597 1.00 68.50 104 ILE A O 1
ATOM 833 N N . VAL A 1 105 ? 18.872 3.088 -32.428 1.00 73.62 105 VAL A N 1
ATOM 834 C CA . VAL A 1 105 ? 18.099 3.479 -33.624 1.00 73.62 105 VAL A CA 1
ATOM 835 C C . VAL A 1 105 ? 18.805 4.581 -34.423 1.00 73.62 105 VAL A C 1
ATOM 837 O O . VAL A 1 105 ? 18.849 4.501 -35.650 1.00 73.62 105 VAL A O 1
ATOM 840 N N . LEU A 1 106 ? 19.417 5.567 -33.755 1.00 72.00 106 LEU A N 1
ATOM 841 C CA . LEU A 1 106 ? 20.199 6.609 -34.432 1.00 72.00 106 LEU A CA 1
ATOM 842 C C . LEU A 1 106 ? 21.437 6.035 -35.137 1.00 72.00 106 LEU A C 1
ATOM 844 O O . LEU A 1 106 ? 21.702 6.396 -36.283 1.00 72.00 106 LEU A O 1
ATOM 848 N N . LEU A 1 107 ? 22.158 5.105 -34.499 1.00 76.19 107 LEU A N 1
ATOM 849 C CA . LEU A 1 107 ? 23.333 4.467 -35.103 1.00 76.19 107 LEU A CA 1
ATOM 850 C C . LEU A 1 107 ? 22.978 3.637 -36.343 1.00 76.19 107 LEU A C 1
ATOM 852 O O . LEU A 1 107 ? 23.651 3.753 -37.368 1.00 76.19 107 LEU A O 1
ATOM 856 N N . VAL A 1 108 ? 21.907 2.839 -36.281 1.00 83.50 108 VAL A N 1
ATOM 857 C CA . VAL A 1 108 ? 21.457 2.037 -37.431 1.00 83.50 108 VAL A CA 1
ATOM 858 C C . VAL A 1 108 ? 20.980 2.936 -38.573 1.00 83.50 108 VAL A C 1
ATOM 860 O O . VAL A 1 108 ? 21.334 2.692 -39.725 1.00 83.50 108 VAL A O 1
ATOM 863 N N . GLY A 1 109 ? 20.239 4.008 -38.271 1.00 81.81 109 GLY A N 1
ATOM 864 C CA . GLY A 1 109 ? 19.793 4.972 -39.279 1.00 81.81 109 GLY A CA 1
ATOM 865 C C . GLY A 1 109 ? 20.956 5.631 -40.026 1.00 81.81 109 GLY A C 1
ATOM 866 O O . GLY A 1 109 ? 20.964 5.645 -41.256 1.00 81.81 109 GLY A O 1
ATOM 867 N N . ILE A 1 110 ? 21.973 6.113 -39.300 1.00 84.75 110 ILE A N 1
ATOM 868 C CA . ILE A 1 110 ? 23.169 6.728 -39.900 1.00 84.75 110 ILE A CA 1
ATOM 869 C C . ILE A 1 110 ? 23.912 5.724 -40.791 1.00 84.75 110 ILE A C 1
ATOM 871 O O . ILE A 1 110 ? 24.274 6.058 -41.919 1.00 84.75 110 ILE A O 1
ATOM 875 N N . ALA A 1 111 ? 24.105 4.487 -40.323 1.00 86.19 111 ALA A N 1
ATOM 876 C CA . ALA A 1 111 ? 24.793 3.456 -41.095 1.00 86.19 111 ALA A CA 1
ATOM 877 C C . ALA A 1 111 ? 24.072 3.138 -42.418 1.00 86.19 111 ALA A C 1
ATOM 879 O O . ALA A 1 111 ? 24.718 3.058 -43.461 1.00 86.19 111 ALA A O 1
ATOM 880 N N . ILE A 1 112 ? 22.739 3.021 -42.399 1.00 91.25 112 ILE A N 1
ATOM 881 C CA . ILE A 1 112 ? 21.936 2.769 -43.607 1.00 91.25 112 ILE A CA 1
ATOM 882 C C . ILE A 1 112 ? 22.091 3.909 -44.618 1.00 91.25 112 ILE A C 1
ATOM 884 O O . ILE A 1 112 ? 22.282 3.651 -45.806 1.00 91.25 112 ILE A O 1
ATOM 888 N N . VAL A 1 113 ? 22.046 5.164 -44.160 1.00 91.00 113 VAL A N 1
ATOM 889 C CA . VAL A 1 113 ? 22.200 6.333 -45.039 1.00 91.00 113 VAL A CA 1
ATOM 890 C C . VAL A 1 113 ? 23.589 6.361 -45.677 1.00 91.00 113 VAL A C 1
ATOM 892 O O . VAL A 1 113 ? 23.694 6.563 -46.885 1.00 91.00 113 VAL A O 1
ATOM 895 N N . LEU A 1 114 ? 24.651 6.101 -44.908 1.00 92.19 114 LEU A N 1
ATOM 896 C CA . LEU A 1 114 ? 26.017 6.048 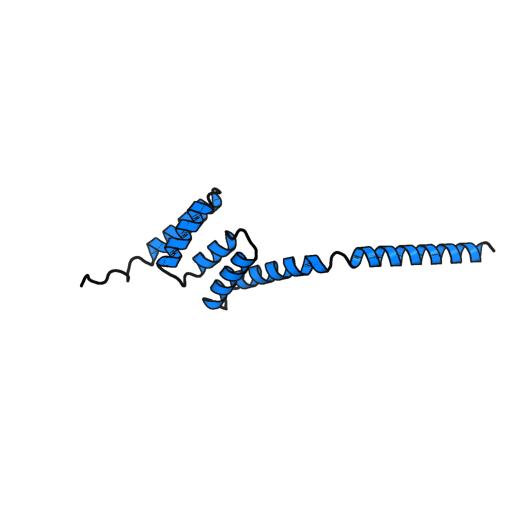-45.440 1.00 92.19 114 LEU A CA 1
ATOM 897 C C . LEU A 1 114 ? 26.175 4.950 -46.497 1.00 92.19 114 LEU A C 1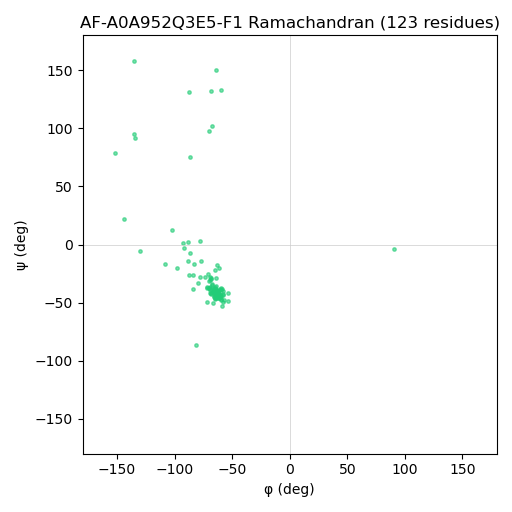
ATOM 899 O O . LEU A 1 114 ? 26.741 5.197 -47.561 1.00 92.19 114 LEU A O 1
ATOM 903 N N . ILE A 1 115 ? 25.630 3.759 -46.234 1.00 93.19 115 ILE A N 1
ATOM 904 C CA . ILE A 1 115 ? 25.653 2.642 -47.185 1.00 93.19 115 ILE A CA 1
ATOM 905 C C . ILE A 1 115 ? 24.908 3.019 -48.474 1.00 93.19 115 ILE A C 1
ATOM 907 O O . ILE A 1 115 ? 25.427 2.791 -49.565 1.00 93.19 115 ILE A O 1
ATOM 911 N N . ALA A 1 116 ? 23.732 3.645 -48.371 1.00 91.62 116 ALA A N 1
ATOM 912 C CA . ALA A 1 116 ? 22.960 4.077 -49.534 1.00 91.62 116 ALA A CA 1
ATOM 913 C C . ALA A 1 116 ? 23.712 5.116 -50.384 1.00 91.62 116 ALA A C 1
ATOM 915 O O . ALA A 1 116 ? 23.734 5.000 -51.608 1.00 91.62 116 ALA A O 1
ATOM 916 N N . VAL A 1 117 ? 24.375 6.092 -49.753 1.00 92.94 117 VAL A N 1
ATOM 917 C CA . VAL A 1 117 ? 25.174 7.112 -50.457 1.00 92.94 117 VAL A CA 1
ATOM 918 C C . VAL A 1 117 ? 26.335 6.476 -51.224 1.00 92.94 117 VAL A C 1
ATOM 920 O O . VAL A 1 117 ? 26.558 6.826 -52.381 1.00 92.94 117 VAL A O 1
ATOM 923 N N . VAL A 1 118 ? 27.041 5.515 -50.620 1.00 94.75 118 VAL A N 1
ATOM 924 C CA . VAL A 1 118 ? 28.140 4.795 -51.286 1.00 94.75 118 VAL A CA 1
ATOM 925 C C . VAL A 1 118 ? 27.633 3.997 -52.488 1.00 94.75 118 VAL A C 1
ATOM 927 O O . VAL A 1 118 ? 28.241 4.051 -53.553 1.00 94.75 118 VAL A O 1
ATOM 930 N N . ILE A 1 119 ? 26.501 3.301 -52.349 1.00 94.31 119 ILE A N 1
ATOM 931 C CA . ILE A 1 119 ? 25.894 2.541 -53.453 1.00 94.31 119 ILE A CA 1
ATOM 932 C C . ILE A 1 119 ? 25.504 3.476 -54.603 1.00 94.31 119 ILE A C 1
ATOM 934 O O . ILE A 1 119 ? 25.817 3.187 -55.753 1.00 94.31 119 ILE A O 1
ATOM 938 N N . ILE A 1 120 ? 24.864 4.609 -54.304 1.00 93.38 120 ILE A N 1
ATOM 939 C CA . ILE A 1 120 ? 24.469 5.592 -55.323 1.00 93.38 120 ILE A CA 1
ATOM 940 C C . ILE A 1 120 ? 25.703 6.148 -56.046 1.00 93.38 120 ILE A C 1
ATOM 942 O O . ILE A 1 120 ? 25.703 6.222 -57.272 1.00 93.38 120 ILE A O 1
ATOM 946 N N . ALA A 1 121 ? 26.767 6.491 -55.315 1.00 90.44 121 ALA A N 1
ATOM 947 C CA . ALA A 1 121 ? 28.005 6.993 -55.909 1.00 90.44 121 ALA A CA 1
ATOM 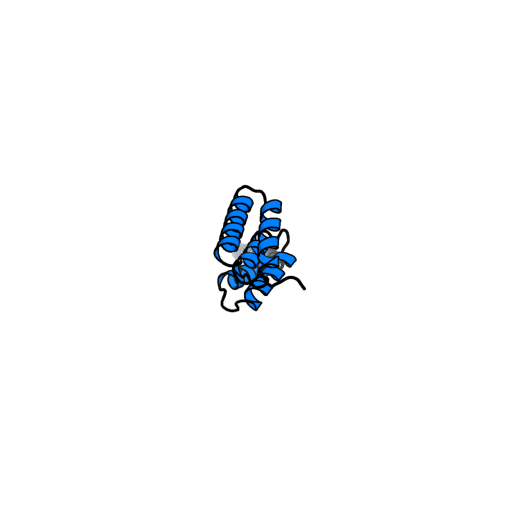948 C C . ALA A 1 121 ? 28.671 5.969 -56.846 1.00 90.44 121 ALA A C 1
ATOM 950 O O . ALA A 1 121 ? 29.140 6.346 -57.914 1.00 90.44 121 ALA A O 1
ATO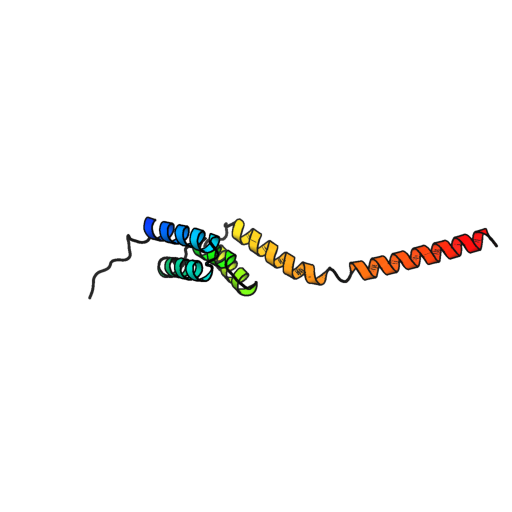M 951 N N . LEU A 1 122 ? 28.663 4.681 -56.480 1.00 90.19 122 LEU A N 1
ATOM 952 C CA . LEU A 1 122 ? 29.205 3.597 -57.310 1.00 90.19 122 LEU A CA 1
ATOM 953 C C . LEU A 1 122 ? 28.396 3.333 -58.584 1.00 90.19 122 LEU A C 1
ATOM 955 O O . LEU A 1 122 ? 28.957 2.848 -59.555 1.00 90.19 122 LEU A O 1
ATOM 959 N N . VAL A 1 123 ? 27.090 3.606 -58.579 1.00 91.44 123 VAL A N 1
ATOM 960 C CA . VAL A 1 123 ? 26.230 3.437 -59.765 1.00 91.44 123 VAL A CA 1
ATOM 961 C C . VAL A 1 123 ? 26.400 4.591 -60.758 1.00 91.44 123 VAL A C 1
ATOM 963 O O . VAL A 1 123 ? 26.164 4.414 -61.949 1.00 91.44 123 VAL A O 1
ATOM 966 N N . ILE A 1 124 ? 26.764 5.778 -60.265 1.00 88.00 124 ILE A N 1
ATOM 967 C CA . ILE A 1 124 ? 26.916 6.992 -61.079 1.00 88.00 124 ILE A CA 1
ATOM 968 C C . ILE A 1 124 ? 28.328 7.112 -61.684 1.00 88.00 124 ILE A C 1
ATOM 970 O O . ILE A 1 124 ? 28.480 7.779 -62.708 1.00 88.00 124 ILE A O 1
ATOM 9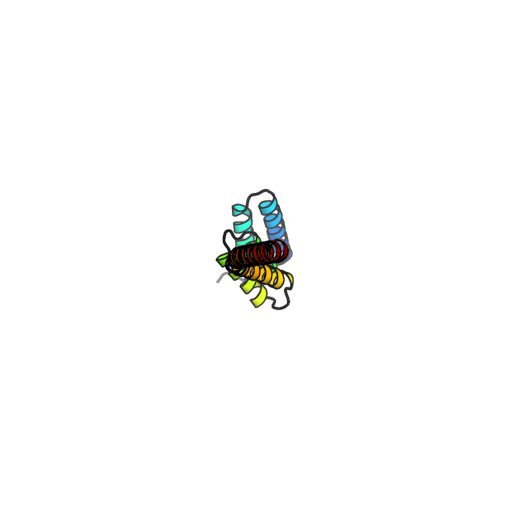74 N N . ALA A 1 125 ? 29.339 6.508 -61.053 1.00 85.56 125 ALA A N 1
ATOM 975 C CA . ALA A 1 125 ? 30.732 6.493 -61.513 1.00 85.56 125 ALA A CA 1
ATOM 976 C C . ALA A 1 125 ? 30.973 5.464 -62.628 1.00 85.56 125 ALA A C 1
ATOM 978 O O . ALA A 1 125 ? 31.739 5.801 -63.559 1.00 85.56 125 ALA A O 1
#

Secondary structure (DSSP, 8-state):
-PPP--SSSTTHHHHHHHHHHHHHHHTT-HHHHHHHHHHHHHH-TT-HHHHHHHHHT-SSHHHHHHHHHHHHHH-TT-HHHHHHHHHHHHHHHHTTTTTHHHHHHHHHHHHHHHHHHHHHHHHH-

Sequence (125 aa):
MTLGRRDTESGPNLEHLLQNAVRTWQSGNIAGARIMVENVLENDKRNERAWLLMAKMANNEVDRRRYLETVLEINPRNTQARQLLNQLDSALKGTENSSMRIGIVLLVGIAIVLIAVVIIALVIA

Solvent-accessible surface area (backbone atoms only — not comparable to full-atom values): 7110 Å² total; per-residue (Å²): 138,84,79,92,84,85,87,78,66,72,60,71,55,40,54,52,42,46,54,50,18,52,53,34,36,73,74,68,38,51,68,62,14,48,56,40,33,50,55,40,37,74,77,37,79,74,44,48,68,47,33,48,49,51,29,74,69,42,93,48,68,68,60,23,48,52,28,33,50,52,29,37,72,72,38,74,79,48,59,67,45,53,50,54,49,54,51,54,54,48,58,62,55,53,70,70,63,68,65,59,58,61,58,52,52,53,52,53,52,52,52,52,52,53,52,50,53,54,54,52,53,65,74,75,106

pLDDT: mean 85.87, std 15.29, range [45.97, 97.88]